Protein AF-A0AA39V114-F1 (afdb_monomer_lite)

Sequence (168 aa):
VEETHLLDEWGTSFRPAFKHIGTFLRGKLPSCASVFALSATLQPGASTASICLSLGFRDGSFHLIRRSNERPNIQFLMEPLEHGVSSDDFSQILRFICCGWKAIIHCPTIELIYRVYLYLWRMEPSGINHFRRVRMYRKSMKVSYDRSDTSIPPLNRFLPFIGMRGIA

InterPro domains:
  IPR027417 P-loop containing nucleoside triphosphate hydrolase [G3DSA:3.40.50.300] (1-64)

Radius of gyration: 22.25 Å; chains: 1; bounding box: 53×39×61 Å

Structure (mmCIF, N/CA/C/O backbone):
data_AF-A0AA39V114-F1
#
_entry.id   AF-A0AA39V114-F1
#
loop_
_atom_site.group_PDB
_atom_site.id
_atom_site.type_symbol
_atom_site.label_atom_id
_atom_site.label_alt_id
_atom_site.label_comp_id
_atom_site.label_asym_id
_atom_site.label_entity_id
_atom_site.label_seq_id
_atom_site.pdbx_PDB_ins_code
_atom_site.Cartn_x
_atom_site.Cartn_y
_atom_site.Cartn_z
_atom_site.occupancy
_atom_site.B_iso_or_equiv
_atom_site.auth_seq_id
_atom_site.auth_comp_id
_atom_site.auth_asym_id
_atom_site.auth_atom_id
_atom_site.pdbx_PDB_model_num
ATOM 1 N N . VAL A 1 1 ? -15.143 0.157 10.378 1.00 89.81 1 VAL A N 1
ATOM 2 C CA . VAL A 1 1 ? -14.344 1.368 10.097 1.00 89.81 1 VAL A CA 1
ATOM 3 C C . VAL A 1 1 ? -12.997 0.905 9.576 1.00 89.81 1 VAL A C 1
ATOM 5 O O . VAL A 1 1 ? -12.295 0.215 10.301 1.00 89.81 1 VAL A O 1
ATOM 8 N N . GLU A 1 2 ? -12.693 1.202 8.317 1.00 91.81 2 GLU A N 1
ATOM 9 C CA . GLU A 1 2 ? -11.400 0.910 7.678 1.00 91.81 2 GLU A CA 1
ATOM 10 C C . GLU A 1 2 ? -10.434 2.083 7.884 1.00 91.81 2 GLU A C 1
ATOM 12 O O . GLU A 1 2 ? -10.884 3.221 8.038 1.00 91.81 2 GLU A O 1
ATOM 17 N N . GLU A 1 3 ? -9.128 1.816 7.850 1.00 90.62 3 GLU A N 1
ATOM 18 C CA . GLU A 1 3 ? -8.058 2.817 8.012 1.00 90.62 3 GLU A CA 1
ATOM 19 C C . GLU A 1 3 ? -8.193 3.644 9.299 1.00 90.62 3 GLU A C 1
ATOM 21 O O . GLU A 1 3 ? -8.078 4.871 9.306 1.00 90.62 3 GLU A O 1
ATOM 26 N N . THR A 1 4 ? -8.477 2.974 10.417 1.00 90.69 4 THR A N 1
ATOM 27 C CA . THR A 1 4 ? -8.849 3.650 11.672 1.00 90.69 4 THR A CA 1
ATOM 28 C C . THR A 1 4 ? -7.752 4.516 12.273 1.00 90.69 4 THR A C 1
ATOM 30 O O . THR A 1 4 ? -8.078 5.436 13.018 1.00 90.69 4 THR A O 1
ATOM 33 N N . HIS A 1 5 ? -6.484 4.293 11.914 1.00 88.12 5 HIS A N 1
ATOM 34 C CA . HIS A 1 5 ? -5.365 5.154 12.320 1.00 88.12 5 HIS A CA 1
ATOM 35 C C . HIS A 1 5 ? -5.582 6.630 11.937 1.00 88.12 5 HIS A C 1
ATOM 37 O O . HIS A 1 5 ? -5.143 7.527 12.652 1.00 88.12 5 HIS A O 1
ATOM 43 N N . LEU A 1 6 ? -6.360 6.898 10.882 1.00 86.75 6 LEU A N 1
ATOM 44 C CA . LEU A 1 6 ? -6.700 8.257 10.452 1.00 86.75 6 LEU A CA 1
ATOM 45 C C . LEU A 1 6 ? -7.539 9.042 11.472 1.00 86.75 6 LEU A C 1
ATOM 47 O O . LEU A 1 6 ? -7.594 10.270 11.389 1.00 86.75 6 LEU A O 1
ATOM 51 N N . LEU A 1 7 ? -8.202 8.365 12.417 1.00 84.50 7 LEU A N 1
ATOM 52 C CA . LEU A 1 7 ? -8.957 9.018 13.493 1.00 84.50 7 LEU A CA 1
ATOM 53 C C . LEU A 1 7 ? -8.041 9.782 14.455 1.00 84.50 7 LEU A C 1
ATOM 55 O O . LEU A 1 7 ? -8.443 10.831 14.953 1.00 84.50 7 LEU A O 1
ATOM 59 N N . ASP A 1 8 ? -6.842 9.252 14.692 1.00 77.81 8 ASP A N 1
ATOM 60 C CA . ASP A 1 8 ? -5.861 9.782 15.640 1.00 77.81 8 ASP A CA 1
ATOM 61 C C . ASP A 1 8 ? -4.871 10.721 14.942 1.00 77.81 8 ASP A C 1
ATOM 63 O O . ASP A 1 8 ? -4.714 11.872 15.341 1.00 77.81 8 ASP A O 1
ATOM 67 N N . GLU A 1 9 ? -4.281 10.276 13.828 1.00 65.38 9 GLU A N 1
ATOM 68 C CA . GLU A 1 9 ? -3.244 11.047 13.139 1.00 65.38 9 GLU A CA 1
ATOM 69 C C . GLU A 1 9 ? -3.824 12.280 12.421 1.00 65.38 9 GLU A C 1
ATOM 71 O O . GLU A 1 9 ? -3.226 13.356 12.425 1.00 65.38 9 GLU A O 1
ATOM 76 N N . TRP A 1 10 ? -4.961 12.129 11.731 1.00 63.12 10 TRP A N 1
ATOM 77 C CA . TRP A 1 10 ? -5.371 13.043 10.647 1.00 63.12 10 TRP A CA 1
ATOM 78 C C . TRP A 1 10 ? -6.767 13.660 10.843 1.00 63.12 10 TRP A C 1
ATOM 80 O O . TRP A 1 10 ? -7.204 14.505 10.047 1.00 63.12 10 TRP A O 1
ATOM 90 N N . GLY A 1 11 ? -7.473 13.282 11.914 1.00 55.44 11 GLY A N 1
ATOM 91 C CA . GLY A 1 11 ? -8.806 13.789 12.244 1.00 55.44 11 GLY A CA 1
ATOM 92 C C . GLY A 1 11 ? -8.828 15.287 12.566 1.00 55.44 11 GLY A C 1
ATOM 93 O O . GLY A 1 11 ? -9.872 15.932 12.440 1.00 55.44 11 GLY A O 1
ATOM 94 N N . THR A 1 12 ? -7.695 15.877 12.956 1.00 54.50 12 THR A N 1
ATOM 95 C CA . THR A 1 12 ? -7.609 17.292 13.342 1.00 54.50 12 THR A CA 1
ATOM 96 C C . THR A 1 12 ? -7.553 18.262 12.165 1.00 54.50 12 THR A C 1
ATOM 98 O O . THR A 1 12 ? -8.194 19.307 12.271 1.00 54.50 12 THR A O 1
ATOM 101 N N . SER A 1 13 ? -6.896 17.916 11.052 1.00 60.50 13 SER A N 1
ATOM 102 C CA . SER A 1 13 ? -6.628 18.854 9.944 1.00 60.50 13 SER A CA 1
ATOM 103 C C . SER A 1 13 ? -6.940 18.334 8.533 1.00 60.50 13 SER A C 1
ATOM 105 O O . SER A 1 13 ? -7.259 19.138 7.662 1.00 60.50 13 SER A O 1
ATOM 107 N N . PHE A 1 14 ? -6.897 17.020 8.276 1.00 62.91 14 PHE A N 1
ATOM 108 C CA . PHE A 1 14 ? -6.969 16.485 6.906 1.00 62.91 14 PHE A CA 1
ATOM 109 C C . PHE A 1 14 ? -8.361 15.959 6.523 1.00 62.91 14 PHE A C 1
ATOM 111 O O . PHE A 1 14 ? -8.808 16.152 5.391 1.00 62.91 14 PHE A O 1
ATOM 118 N N . ARG A 1 15 ? -9.083 15.313 7.455 1.00 70.81 15 ARG A N 1
ATOM 119 C CA . ARG A 1 15 ? -10.482 14.878 7.245 1.00 70.81 15 ARG A CA 1
ATOM 120 C C . ARG A 1 15 ? -11.334 15.068 8.503 1.00 70.81 15 ARG A C 1
ATOM 122 O O . ARG A 1 15 ? -11.599 14.095 9.206 1.00 70.81 15 ARG A O 1
ATOM 129 N N . PRO A 1 16 ? -11.850 16.283 8.756 1.00 74.44 16 PRO A N 1
ATOM 130 C CA . PRO A 1 16 ? -12.663 16.575 9.940 1.00 74.44 16 PRO A CA 1
ATOM 131 C C . PRO A 1 16 ? -13.857 15.628 10.134 1.00 74.44 16 PRO A C 1
ATOM 133 O O . PRO A 1 16 ? -14.204 15.304 11.265 1.00 74.44 16 PRO A O 1
ATOM 136 N N . ALA A 1 17 ? -14.429 15.102 9.042 1.00 81.06 17 ALA A N 1
ATOM 137 C CA . ALA A 1 17 ? -15.523 14.130 9.080 1.00 81.06 17 ALA A CA 1
ATOM 138 C C . ALA A 1 17 ? -15.211 12.869 9.914 1.00 81.06 17 ALA A C 1
ATOM 140 O O . ALA A 1 17 ? -16.119 12.283 10.503 1.00 81.06 17 ALA A O 1
ATOM 141 N N . PHE A 1 18 ? -13.938 12.475 10.020 1.00 80.12 18 PHE A N 1
ATOM 142 C CA . PHE A 1 18 ? -13.520 11.314 10.809 1.00 80.12 18 PHE A CA 1
ATOM 143 C C . PHE A 1 18 ? -13.799 11.503 12.308 1.00 80.12 18 PHE A C 1
ATOM 145 O O . PHE A 1 18 ? -14.162 10.541 12.983 1.00 80.12 18 PHE A O 1
ATOM 152 N N . LYS A 1 19 ? -13.762 12.743 12.818 1.00 76.06 19 LYS A N 1
ATOM 153 C CA . LYS A 1 19 ? -14.100 13.055 14.220 1.00 76.06 19 LYS A CA 1
ATOM 154 C C . LYS A 1 19 ? -15.543 12.693 14.579 1.00 76.06 19 LYS A C 1
ATOM 156 O O . LYS A 1 19 ? -15.838 12.416 15.738 1.00 76.06 19 LYS A O 1
ATOM 161 N N . HIS A 1 20 ? -16.448 12.680 13.602 1.00 86.56 20 HIS A N 1
ATOM 162 C CA . HIS A 1 20 ? -17.862 12.388 13.840 1.00 86.56 20 HIS A CA 1
ATOM 163 C C . HIS A 1 20 ? -18.178 10.890 13.868 1.00 86.56 20 HIS A C 1
ATOM 165 O O . HIS A 1 20 ? -19.222 10.514 14.400 1.00 86.56 20 HIS A O 1
ATOM 171 N N . ILE A 1 21 ? -17.281 10.035 13.358 1.00 89.56 21 ILE A N 1
ATOM 172 C CA . ILE A 1 21 ? -17.482 8.578 13.316 1.00 89.56 21 ILE A CA 1
ATOM 173 C C . ILE A 1 21 ? -17.691 8.039 14.733 1.00 89.56 21 ILE A C 1
ATOM 175 O O . ILE A 1 21 ? -18.676 7.355 14.996 1.00 89.56 21 ILE A O 1
ATOM 179 N N . GLY A 1 22 ? -16.816 8.414 15.666 1.00 88.06 22 GLY A N 1
ATOM 180 C CA . GLY A 1 22 ? -16.908 7.998 17.062 1.00 88.06 22 GLY A CA 1
ATOM 181 C C . GLY A 1 22 ? -18.215 8.404 17.743 1.00 88.06 22 GLY A C 1
ATOM 182 O O . GLY A 1 22 ? -18.884 7.592 18.380 1.00 88.06 22 GLY A O 1
ATOM 183 N N . THR A 1 23 ? -18.620 9.663 17.564 1.00 87.94 23 THR A N 1
ATOM 184 C CA . THR A 1 23 ? -19.874 10.193 18.120 1.00 87.94 23 THR A CA 1
ATOM 185 C C . THR A 1 23 ? -21.098 9.491 17.539 1.00 87.94 23 THR A C 1
ATOM 187 O O . THR A 1 23 ? -22.014 9.152 18.287 1.00 87.94 23 THR A O 1
ATOM 190 N N . PHE A 1 24 ? -21.107 9.226 16.231 1.00 90.69 24 PHE A N 1
ATOM 191 C CA . PHE A 1 24 ? -22.180 8.472 15.586 1.00 90.69 24 PHE A CA 1
ATOM 192 C C . PHE A 1 24 ? -22.281 7.050 16.150 1.00 90.69 24 PHE A C 1
ATOM 194 O O . PHE A 1 24 ? -23.364 6.630 16.556 1.00 90.69 24 PHE A O 1
ATOM 201 N N . LEU A 1 25 ? -21.155 6.338 16.244 1.00 90.31 25 LEU A N 1
ATOM 202 C CA . LEU A 1 25 ? -21.132 4.960 16.739 1.00 90.31 25 LEU A CA 1
ATOM 203 C C . LEU A 1 25 ? -21.605 4.863 18.192 1.00 90.31 25 LEU A C 1
ATOM 205 O O . LEU A 1 25 ? -22.410 3.995 18.506 1.00 90.31 25 LEU A O 1
ATOM 209 N N . ARG A 1 26 ? -21.178 5.785 19.063 1.00 86.44 26 ARG A N 1
ATOM 210 C CA . ARG A 1 26 ? -21.582 5.777 20.479 1.00 86.44 26 ARG A CA 1
ATOM 211 C C . ARG A 1 26 ? -23.019 6.241 20.725 1.00 86.44 26 ARG A C 1
ATOM 213 O O . ARG A 1 26 ? -23.598 5.858 21.734 1.00 86.44 26 ARG A O 1
ATOM 220 N N . GLY A 1 27 ? -23.561 7.114 19.873 1.00 87.69 27 GLY A N 1
ATOM 221 C CA . GLY A 1 27 ? -24.831 7.800 20.144 1.00 87.69 27 GLY A CA 1
ATOM 222 C C . GLY A 1 27 ? -26.018 7.362 19.287 1.00 87.69 27 GLY A C 1
ATOM 223 O O . GLY A 1 27 ? -27.156 7.665 19.642 1.00 87.69 27 GLY A O 1
ATOM 224 N N . LYS A 1 28 ? -25.779 6.718 18.140 1.00 88.75 28 LYS A N 1
ATOM 225 C CA . LYS A 1 28 ? -26.828 6.408 17.151 1.00 88.75 28 LYS A CA 1
ATOM 226 C C . LYS A 1 28 ? -26.868 4.947 16.724 1.00 88.75 28 LYS A C 1
ATOM 228 O O . LYS A 1 28 ? -27.871 4.536 16.147 1.00 88.75 28 LYS A O 1
ATOM 233 N N . LEU A 1 29 ? -25.813 4.173 16.975 1.00 90.88 29 LEU A N 1
ATOM 234 C CA . LEU A 1 29 ? -25.783 2.775 16.574 1.00 90.88 29 LEU A CA 1
ATOM 235 C C . LEU A 1 29 ? -26.564 1.905 17.582 1.00 90.88 29 LEU A C 1
ATOM 237 O O . LEU A 1 29 ? -26.351 2.051 18.786 1.00 90.88 29 LEU A O 1
ATOM 241 N N . PRO A 1 30 ? -27.457 1.005 17.126 1.00 90.12 30 PRO A N 1
ATOM 242 C CA . PRO A 1 30 ? -28.139 0.061 18.007 1.00 90.12 30 PRO A CA 1
ATOM 243 C C . PRO A 1 30 ? -27.158 -0.826 18.780 1.00 90.12 30 PRO A C 1
ATOM 245 O O . PRO A 1 30 ? -26.131 -1.237 18.242 1.00 90.12 30 PRO A O 1
ATOM 248 N N . SER A 1 31 ? -27.515 -1.200 20.010 1.00 85.19 31 SER A N 1
ATOM 249 C CA . SER A 1 31 ? -26.681 -2.054 20.872 1.00 85.19 31 SER A CA 1
ATOM 250 C C . SER A 1 31 ? -26.454 -3.468 20.324 1.00 85.19 31 SER A C 1
ATOM 252 O O . SER A 1 31 ? -25.510 -4.134 20.732 1.00 85.19 31 SER A O 1
ATOM 254 N N . CYS A 1 32 ? -27.292 -3.928 19.393 1.00 89.56 32 CYS A N 1
ATOM 255 C CA . CYS A 1 32 ? -27.139 -5.222 18.729 1.00 89.56 32 CYS A CA 1
ATOM 256 C C . CYS A 1 32 ? -26.114 -5.218 17.581 1.00 89.56 32 CYS A C 1
ATOM 258 O O . CYS A 1 32 ? -25.784 -6.283 17.063 1.00 89.56 32 CYS A O 1
ATOM 260 N N . ALA A 1 33 ? -25.616 -4.052 17.158 1.00 91.38 33 ALA A N 1
ATOM 261 C CA . ALA A 1 33 ? -24.679 -3.954 16.046 1.00 91.38 33 ALA A CA 1
ATOM 262 C C . ALA A 1 33 ? -23.226 -4.121 16.518 1.00 91.38 33 ALA A C 1
ATOM 264 O O . ALA A 1 33 ? -22.744 -3.385 17.378 1.00 91.38 33 ALA A O 1
ATOM 265 N N . SER A 1 34 ? -22.492 -5.050 15.904 1.00 91.94 34 SER A N 1
ATOM 266 C CA . SER A 1 34 ? -21.051 -5.195 16.128 1.00 91.94 34 SER A CA 1
ATOM 267 C C . SER A 1 34 ? -20.256 -4.196 15.290 1.00 91.94 34 SER A C 1
ATOM 269 O O . SER A 1 34 ? -20.508 -4.016 14.097 1.00 91.94 34 SER A O 1
ATOM 271 N N . VAL A 1 35 ? -19.250 -3.571 15.901 1.00 93.25 35 VAL A N 1
ATOM 272 C CA . VAL A 1 35 ? -18.369 -2.605 15.235 1.00 93.25 35 VAL A CA 1
ATOM 273 C C . VAL A 1 35 ? -16.975 -3.198 15.095 1.00 93.25 35 VAL A C 1
ATOM 275 O O . VAL A 1 35 ? -16.346 -3.569 16.080 1.00 93.25 35 VAL A O 1
ATOM 278 N N . PHE A 1 36 ? -16.466 -3.217 13.865 1.00 95.44 36 PHE A N 1
ATOM 279 C CA . PHE A 1 36 ? -15.096 -3.620 13.560 1.00 95.44 36 PHE A CA 1
ATOM 280 C C . PHE A 1 36 ? -14.262 -2.399 13.180 1.00 95.44 36 PHE A C 1
ATOM 282 O O . PHE A 1 36 ? -14.716 -1.544 12.412 1.00 95.44 36 PHE A O 1
ATOM 289 N N . ALA A 1 37 ? -13.040 -2.323 13.697 1.00 94.50 37 ALA A N 1
ATOM 290 C CA . ALA A 1 37 ? -12.063 -1.289 13.383 1.00 94.50 37 ALA A CA 1
ATOM 291 C C . ALA A 1 37 ? -10.806 -1.946 12.809 1.00 94.50 37 ALA A C 1
ATOM 293 O O . ALA A 1 37 ? -10.200 -2.788 13.467 1.00 94.50 37 ALA A O 1
ATOM 294 N N . LEU A 1 38 ? -10.437 -1.574 11.586 1.00 95.69 38 LEU A N 1
ATOM 295 C CA . LEU A 1 38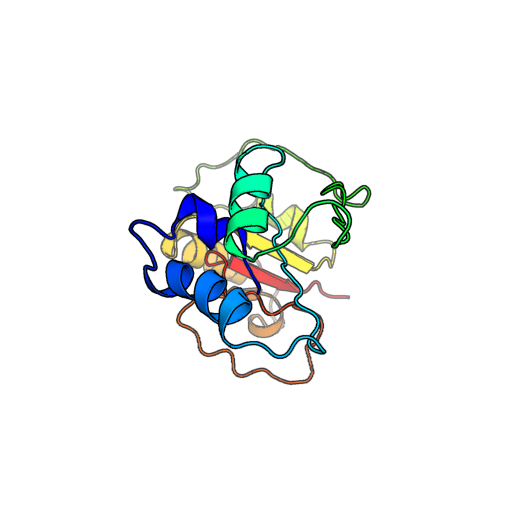 ? -9.367 -2.206 10.823 1.00 95.69 38 LEU A CA 1
ATOM 296 C C . LEU A 1 38 ? -8.306 -1.165 10.455 1.00 95.69 38 LEU A C 1
ATOM 298 O O . LEU A 1 38 ? -8.627 -0.049 10.044 1.00 95.69 38 LEU A O 1
ATOM 302 N N . SER A 1 39 ? -7.035 -1.523 10.638 1.00 94.06 39 SER A N 1
ATOM 303 C CA . SER A 1 39 ? -5.888 -0.695 10.263 1.00 94.06 39 SER A CA 1
ATOM 304 C C . SER A 1 39 ? -4.641 -1.555 10.082 1.00 94.06 39 SER A C 1
ATOM 306 O O . SER A 1 39 ? -4.382 -2.446 10.891 1.00 94.06 39 SER A O 1
ATOM 308 N N . ALA A 1 40 ? -3.854 -1.257 9.047 1.00 94.19 40 ALA A N 1
ATOM 309 C CA . ALA A 1 40 ? -2.563 -1.901 8.804 1.00 94.19 40 ALA A CA 1
ATOM 310 C C . ALA A 1 40 ? -1.400 -1.224 9.558 1.00 94.19 40 ALA A C 1
ATOM 312 O O . ALA A 1 40 ? -0.402 -1.871 9.863 1.00 94.19 40 ALA A O 1
ATOM 313 N N . THR A 1 41 ? -1.521 0.070 9.860 1.00 90.81 41 THR A N 1
ATOM 314 C CA . THR A 1 41 ? -0.411 0.933 10.313 1.00 90.81 41 THR A CA 1
ATOM 315 C C . THR A 1 41 ? -0.582 1.465 11.733 1.00 90.81 41 THR A C 1
ATOM 317 O O . THR A 1 41 ? 0.228 2.260 12.196 1.00 90.81 41 THR A O 1
ATOM 320 N N . LEU A 1 42 ? -1.617 1.028 12.456 1.00 91.62 42 LEU A N 1
ATOM 321 C CA . LEU A 1 42 ? -1.886 1.533 13.799 1.00 91.62 42 LEU A CA 1
ATOM 322 C C . LEU A 1 42 ? -0.770 1.148 14.782 1.00 91.62 42 LEU A C 1
ATOM 324 O O . LEU A 1 42 ? -0.550 -0.040 15.048 1.00 91.62 42 LEU A O 1
ATOM 328 N N . GLN A 1 43 ? -0.134 2.151 15.384 1.00 91.00 43 GLN A N 1
ATOM 329 C CA . GLN A 1 43 ? 0.881 1.962 16.415 1.00 91.00 43 GLN A CA 1
ATOM 330 C C . GLN A 1 43 ? 0.268 1.480 17.746 1.00 91.00 43 GLN A C 1
ATOM 332 O O . GLN A 1 43 ? -0.836 1.900 18.117 1.00 91.00 43 GLN A O 1
ATOM 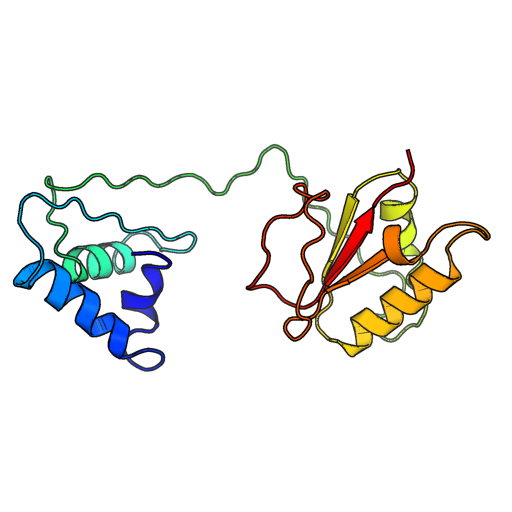337 N N . PRO A 1 44 ? 0.954 0.587 18.487 1.00 92.12 44 PRO A N 1
AT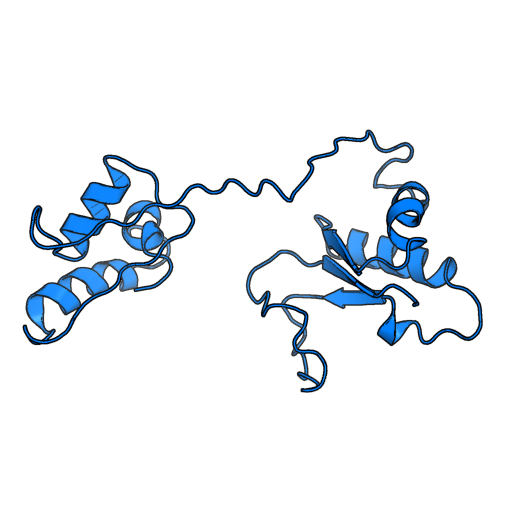OM 338 C CA . PRO A 1 44 ? 0.549 0.214 19.841 1.00 92.12 44 PRO A CA 1
ATOM 339 C C . PRO A 1 44 ? 0.685 1.396 2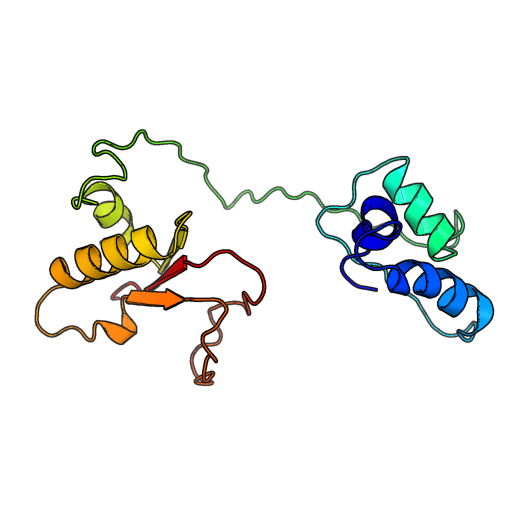0.819 1.00 92.12 44 PRO A C 1
ATOM 341 O O . PRO A 1 44 ? 1.351 2.388 20.534 1.00 92.12 44 PRO A O 1
ATOM 344 N N . GLY A 1 45 ? 0.061 1.285 21.994 1.00 92.00 45 GLY A N 1
ATOM 345 C CA . GLY A 1 45 ? 0.129 2.314 23.036 1.00 92.00 45 GLY A CA 1
ATOM 346 C C . GLY A 1 45 ? -0.889 3.438 22.831 1.00 92.00 45 GLY A C 1
ATOM 347 O O . GLY A 1 45 ? -2.061 3.169 22.558 1.00 92.00 45 GLY A O 1
ATOM 348 N N . ALA A 1 46 ? -0.445 4.690 22.980 1.00 91.75 46 ALA A N 1
ATOM 349 C CA . ALA A 1 46 ? -1.315 5.869 23.037 1.00 91.75 46 ALA A CA 1
ATOM 350 C C . ALA A 1 46 ? -2.237 6.012 21.814 1.00 91.75 46 ALA A C 1
ATOM 352 O O . ALA A 1 46 ? -3.424 6.279 21.982 1.00 91.75 46 ALA A O 1
ATOM 353 N N . SER A 1 47 ? -1.727 5.750 20.606 1.00 90.50 47 SER A N 1
ATOM 354 C CA . SER A 1 47 ? -2.528 5.852 19.379 1.00 90.50 47 SER A CA 1
ATOM 355 C C . SER A 1 47 ? -3.667 4.827 19.342 1.00 90.50 47 SER A C 1
ATOM 357 O O . SER A 1 47 ? -4.823 5.158 19.074 1.00 90.50 47 SER A O 1
ATOM 359 N N . THR A 1 48 ? -3.382 3.574 19.719 1.00 93.44 48 THR A N 1
ATOM 360 C CA . THR A 1 48 ? -4.427 2.545 19.843 1.00 93.44 48 THR A CA 1
ATOM 361 C C . THR A 1 48 ? -5.455 2.931 20.914 1.00 93.44 48 THR A C 1
ATOM 363 O O . THR A 1 48 ? -6.654 2.823 20.662 1.00 93.44 48 THR A O 1
ATOM 366 N N . ALA A 1 49 ? -5.012 3.422 22.076 1.00 92.56 49 ALA A N 1
ATOM 367 C CA . ALA A 1 49 ? -5.908 3.840 23.157 1.00 92.56 49 ALA A CA 1
ATOM 368 C C . ALA A 1 49 ? -6.825 5.007 22.739 1.00 92.56 49 ALA A C 1
ATOM 370 O O . ALA A 1 49 ? -8.030 4.962 22.990 1.00 92.56 49 ALA A O 1
ATOM 371 N N . SER A 1 50 ? -6.274 6.004 22.040 1.00 90.88 50 SER A N 1
ATOM 372 C CA . SER A 1 50 ? -7.006 7.149 21.480 1.00 90.88 50 SER A CA 1
ATOM 373 C C . SER A 1 50 ? -8.131 6.698 20.543 1.00 90.88 50 SER A C 1
ATOM 375 O O . SER A 1 50 ? -9.283 7.118 20.685 1.00 90.88 50 SER A O 1
ATOM 377 N N . ILE A 1 51 ? -7.842 5.758 19.638 1.00 91.69 51 ILE A N 1
ATOM 378 C CA . ILE A 1 51 ? -8.841 5.210 18.711 1.00 91.69 51 ILE A CA 1
ATOM 379 C C . ILE A 1 51 ? -9.902 4.398 19.445 1.00 91.69 51 ILE A C 1
ATOM 381 O O . ILE A 1 51 ? -11.087 4.565 19.156 1.00 91.69 51 ILE A O 1
ATOM 385 N N . CYS A 1 52 ? -9.509 3.540 20.390 1.00 93.12 52 CYS A N 1
ATOM 386 C CA . CYS A 1 52 ? -10.460 2.763 21.184 1.00 93.12 52 CYS A CA 1
ATOM 387 C C . CYS A 1 52 ? -11.428 3.688 21.929 1.00 93.12 52 CYS A C 1
ATOM 389 O O . CYS A 1 52 ? -12.645 3.532 21.804 1.00 93.12 52 CYS A O 1
ATOM 391 N N . LEU A 1 53 ? -10.908 4.722 22.594 1.00 90.62 53 LEU A N 1
ATOM 392 C CA . LEU A 1 53 ? -11.718 5.746 23.252 1.00 90.62 53 LEU A CA 1
ATOM 393 C C . LEU A 1 53 ? -12.647 6.457 22.256 1.00 90.62 53 LEU A C 1
ATOM 395 O O . LEU A 1 53 ? -13.855 6.586 22.492 1.00 90.62 53 LEU A O 1
ATOM 399 N N . SER A 1 54 ? -12.100 6.875 21.112 1.00 89.56 54 SER A N 1
ATOM 400 C CA . SER A 1 54 ? -12.835 7.575 20.058 1.00 89.56 54 SER A CA 1
ATOM 401 C C . SER A 1 54 ? -13.965 6.728 19.472 1.00 89.56 54 SER A C 1
ATOM 403 O O . SER A 1 54 ? -15.042 7.260 19.218 1.00 89.56 54 SER A O 1
ATOM 405 N N . LEU A 1 55 ? -13.790 5.416 19.330 1.00 91.75 55 LEU A N 1
ATOM 406 C CA . LEU A 1 55 ? -14.820 4.504 18.820 1.00 91.75 55 LEU A CA 1
ATOM 407 C C . LEU A 1 55 ? -15.753 3.959 19.911 1.00 91.75 55 LEU A C 1
ATOM 409 O O . LEU A 1 55 ? -16.787 3.379 19.591 1.00 91.75 55 LEU A O 1
ATOM 413 N N . GLY A 1 56 ? -15.431 4.185 21.187 1.00 91.31 56 GLY A N 1
ATOM 414 C CA . GLY A 1 56 ? -16.206 3.682 22.321 1.00 91.31 56 GLY A CA 1
ATOM 415 C C . GLY A 1 56 ? -15.897 2.232 22.699 1.00 91.31 56 GLY A C 1
ATOM 416 O O . GLY A 1 56 ? -16.700 1.610 23.391 1.00 91.31 56 GLY A O 1
ATOM 417 N N . PHE A 1 57 ? -14.751 1.698 22.278 1.00 92.94 57 PHE A N 1
ATOM 418 C CA . PHE A 1 57 ? -14.264 0.399 22.729 1.00 92.94 57 PHE A CA 1
ATOM 419 C C . PHE A 1 57 ? -13.731 0.521 24.154 1.00 92.94 57 PHE A C 1
ATOM 421 O O . PHE A 1 57 ? -12.737 1.203 24.398 1.00 92.94 57 PHE A O 1
ATOM 428 N N . ARG A 1 58 ? -14.425 -0.114 25.099 1.00 89.31 58 ARG A N 1
ATOM 429 C CA . ARG A 1 58 ? -14.056 -0.121 26.520 1.00 89.31 58 ARG A CA 1
ATOM 430 C C . ARG A 1 58 ? -13.274 -1.382 26.843 1.00 89.31 58 ARG A C 1
ATOM 432 O O . ARG A 1 58 ? -13.626 -2.450 26.344 1.00 89.31 58 ARG A O 1
ATOM 439 N N . ASP A 1 59 ? -12.276 -1.291 27.707 1.00 87.62 59 ASP A N 1
ATOM 440 C CA . ASP A 1 59 ? -11.496 -2.460 28.118 1.00 87.62 59 ASP A CA 1
ATOM 441 C C . ASP A 1 59 ? -12.396 -3.605 28.610 1.00 87.62 59 ASP A C 1
ATOM 443 O O . ASP A 1 59 ? -13.400 -3.390 29.289 1.00 87.62 59 ASP A O 1
ATOM 447 N N . GLY A 1 60 ? -12.080 -4.829 28.181 1.00 88.19 60 GLY A N 1
ATOM 448 C CA . GLY A 1 60 ? -12.879 -6.029 28.457 1.00 88.19 60 GLY A CA 1
ATOM 449 C C . GLY A 1 60 ? -14.134 -6.207 27.589 1.00 88.19 60 GLY A C 1
ATOM 450 O O . GLY A 1 60 ? -14.737 -7.274 27.630 1.00 88.19 60 GLY A O 1
ATOM 451 N N . SER A 1 61 ? -14.515 -5.215 26.775 1.00 88.50 61 SER A N 1
ATOM 452 C CA . SER A 1 61 ? -15.702 -5.282 25.896 1.00 88.50 61 SER A CA 1
ATOM 453 C C . SER A 1 61 ? -15.383 -5.438 24.405 1.00 88.50 61 SER A C 1
ATOM 455 O O . SER A 1 61 ? -16.290 -5.453 23.575 1.00 88.50 61 SER A O 1
ATOM 457 N N . PHE A 1 62 ? -14.101 -5.550 24.048 1.00 93.94 62 PHE A N 1
ATOM 458 C CA . PHE A 1 62 ? -13.662 -5.754 22.669 1.00 93.94 62 PHE A CA 1
ATOM 459 C C . PHE A 1 62 ? -12.474 -6.710 22.590 1.00 93.94 62 PHE A C 1
ATOM 461 O O . PHE A 1 62 ? -11.720 -6.891 23.547 1.00 93.94 62 PHE A O 1
ATOM 468 N N . HIS A 1 63 ? -12.285 -7.286 21.406 1.00 94.94 63 HIS A N 1
ATOM 469 C CA . HIS A 1 63 ? -11.113 -8.086 21.081 1.00 94.94 63 HIS A CA 1
ATOM 470 C C . HIS A 1 63 ? -10.143 -7.263 20.238 1.00 94.94 63 HIS A C 1
ATOM 472 O O . HIS A 1 63 ? -10.497 -6.781 19.161 1.00 94.94 63 HIS A O 1
ATOM 478 N N . LEU A 1 64 ? -8.901 -7.135 20.708 1.00 94.50 64 LEU A N 1
ATOM 479 C CA . LEU A 1 64 ? -7.811 -6.561 19.927 1.00 94.50 64 LEU A CA 1
ATOM 480 C C . LEU A 1 64 ? -7.008 -7.680 19.266 1.00 94.50 64 LEU A C 1
ATOM 482 O O . LEU A 1 64 ? -6.257 -8.391 19.929 1.00 94.50 64 LEU A O 1
ATOM 486 N N . ILE A 1 65 ? -7.131 -7.806 17.947 1.00 95.25 65 ILE A N 1
ATOM 487 C CA . ILE A 1 65 ? -6.322 -8.739 17.160 1.00 95.25 65 ILE A CA 1
ATOM 488 C C . ILE A 1 65 ? -5.209 -7.945 16.482 1.00 95.25 65 ILE A C 1
ATOM 490 O O . ILE A 1 65 ? -5.468 -7.138 15.591 1.00 95.25 65 ILE A O 1
ATOM 494 N N . ARG A 1 66 ? -3.958 -8.189 16.880 1.00 94.19 66 ARG A N 1
ATOM 495 C CA . ARG A 1 66 ? -2.771 -7.626 16.225 1.00 94.19 66 ARG A CA 1
ATOM 496 C C . ARG A 1 66 ? -1.906 -8.758 15.686 1.00 94.19 66 ARG A C 1
ATOM 498 O O . ARG A 1 66 ? -1.557 -9.684 16.411 1.00 94.19 66 ARG A O 1
ATOM 505 N N . ARG A 1 67 ? -1.604 -8.701 14.390 1.00 94.00 67 ARG A N 1
ATOM 506 C CA . ARG A 1 67 ? -0.791 -9.698 13.681 1.00 94.00 67 ARG A CA 1
ATOM 507 C C . ARG A 1 67 ? 0.589 -9.120 13.382 1.00 94.00 67 ARG A C 1
ATOM 509 O O . ARG A 1 67 ? 0.732 -7.909 13.251 1.00 94.00 67 ARG A O 1
ATOM 516 N N . SER A 1 68 ? 1.584 -9.997 13.272 1.00 91.88 68 SER A N 1
ATOM 517 C CA . SER A 1 68 ? 2.902 -9.625 12.756 1.00 91.88 68 SER A CA 1
ATOM 518 C C . SER A 1 68 ? 2.799 -9.224 11.280 1.00 91.88 68 SER A C 1
ATOM 520 O O . SER A 1 68 ? 2.016 -9.814 10.531 1.00 91.88 68 SER A O 1
ATOM 522 N N . ASN A 1 69 ? 3.611 -8.247 10.870 1.00 91.88 69 ASN A N 1
ATOM 523 C CA . ASN A 1 69 ? 3.814 -7.888 9.463 1.00 91.88 69 ASN A CA 1
ATOM 524 C C . ASN A 1 69 ? 4.849 -8.790 8.772 1.00 91.88 69 ASN A C 1
ATOM 526 O O . ASN A 1 69 ? 5.128 -8.602 7.589 1.00 91.88 69 ASN A O 1
ATOM 530 N N . GLU A 1 70 ? 5.422 -9.750 9.497 1.00 93.00 70 GLU A N 1
ATOM 531 C CA . GLU A 1 70 ? 6.405 -10.683 8.967 1.00 93.00 70 GLU A CA 1
ATOM 532 C C . GLU A 1 70 ? 5.836 -11.500 7.805 1.00 93.00 70 GLU A C 1
ATOM 534 O O . GLU A 1 70 ? 4.715 -12.019 7.838 1.00 93.00 70 GLU A O 1
ATOM 539 N N . ARG A 1 71 ? 6.646 -11.608 6.755 1.00 95.38 71 ARG A N 1
ATOM 540 C CA . ARG A 1 71 ? 6.361 -12.393 5.562 1.00 95.38 71 ARG A CA 1
ATOM 541 C C . ARG A 1 71 ? 7.561 -13.305 5.320 1.00 95.38 71 ARG A C 1
ATOM 543 O O . ARG A 1 71 ? 8.469 -12.901 4.602 1.00 95.38 71 ARG A O 1
ATOM 550 N N . PRO A 1 72 ? 7.588 -14.515 5.910 1.00 94.31 72 PRO A N 1
ATOM 551 C CA . PRO A 1 72 ? 8.749 -15.408 5.812 1.00 94.31 72 PRO A CA 1
ATOM 552 C C . PRO A 1 72 ? 9.017 -15.875 4.373 1.00 94.31 72 PRO A C 1
ATOM 554 O O . PRO A 1 72 ? 10.099 -16.344 4.050 1.00 94.31 72 PRO A O 1
ATOM 557 N N . ASN A 1 73 ? 8.030 -15.722 3.491 1.00 95.19 73 ASN A N 1
ATOM 558 C CA . ASN A 1 73 ? 8.121 -15.999 2.064 1.00 95.19 73 ASN A CA 1
ATOM 559 C C . ASN A 1 73 ? 8.611 -14.797 1.225 1.00 95.19 73 ASN A C 1
ATOM 561 O O . ASN A 1 73 ? 8.506 -14.848 0.000 1.00 95.19 73 ASN A O 1
ATOM 565 N N . ILE A 1 74 ? 9.070 -13.706 1.850 1.00 93.12 74 ILE A N 1
ATOM 566 C CA . ILE A 1 74 ? 9.619 -12.524 1.173 1.00 93.12 74 ILE A CA 1
ATOM 567 C C . ILE A 1 74 ? 11.090 -12.370 1.549 1.00 93.12 74 ILE A C 1
ATOM 569 O O . ILE A 1 74 ? 11.440 -12.293 2.724 1.00 93.12 74 ILE A O 1
ATOM 573 N N . GLN A 1 75 ? 11.939 -12.266 0.530 1.00 92.81 75 GLN A N 1
ATOM 574 C CA . GLN A 1 75 ? 13.352 -11.953 0.679 1.00 92.81 75 GLN A CA 1
ATOM 575 C C . GLN A 1 75 ? 13.597 -10.486 0.320 1.00 92.81 75 GLN A C 1
ATOM 577 O O . GLN A 1 75 ? 13.112 -10.001 -0.702 1.00 92.81 75 GLN A O 1
ATOM 582 N N . PHE A 1 76 ? 14.373 -9.790 1.150 1.00 92.44 76 PHE A N 1
ATOM 583 C CA . PHE A 1 76 ? 14.827 -8.430 0.873 1.00 92.44 76 PHE A CA 1
ATOM 584 C C . PHE A 1 76 ? 16.245 -8.475 0.315 1.00 92.44 76 PHE A C 1
ATOM 586 O O . PHE A 1 76 ? 17.144 -9.035 0.939 1.00 92.44 76 PHE A O 1
ATOM 593 N N . LEU A 1 77 ? 16.431 -7.878 -0.859 1.00 91.12 77 LEU A N 1
ATOM 594 C CA . LEU A 1 77 ? 17.720 -7.731 -1.521 1.00 91.12 77 LEU A CA 1
ATOM 595 C C . LEU A 1 77 ? 17.980 -6.241 -1.740 1.00 91.12 77 LEU A C 1
ATOM 597 O O . LEU A 1 77 ? 17.085 -5.515 -2.172 1.00 91.12 77 LEU A O 1
ATOM 601 N N . MET A 1 78 ? 19.193 -5.791 -1.425 1.00 92.12 78 MET A N 1
ATOM 602 C CA . MET A 1 78 ? 19.639 -4.422 -1.669 1.00 92.12 78 MET A CA 1
ATOM 603 C C . MET A 1 78 ? 20.856 -4.475 -2.585 1.00 92.12 78 MET A C 1
ATOM 605 O O . MET A 1 78 ? 21.916 -4.944 -2.181 1.00 92.12 78 MET A O 1
ATOM 609 N N . GLU A 1 79 ? 20.685 -4.004 -3.816 1.00 89.44 79 GLU A N 1
ATOM 610 C CA . GLU A 1 79 ? 21.740 -3.957 -4.826 1.00 89.44 79 GLU A CA 1
ATOM 611 C C . GLU A 1 79 ? 21.969 -2.495 -5.241 1.00 89.44 79 GLU A C 1
ATOM 613 O O . GLU A 1 79 ? 20.993 -1.779 -5.497 1.00 89.44 79 GLU A O 1
ATOM 618 N N . PRO A 1 80 ? 23.224 -2.012 -5.291 1.00 90.56 80 PRO A N 1
ATOM 619 C CA . PRO A 1 80 ? 23.512 -0.698 -5.844 1.00 90.56 80 PRO A CA 1
ATOM 620 C C . PRO A 1 80 ? 23.213 -0.683 -7.347 1.00 90.56 80 PRO A C 1
ATOM 622 O O . PRO A 1 80 ? 23.442 -1.662 -8.062 1.00 90.56 80 PRO A O 1
ATOM 625 N N . LEU A 1 81 ? 22.716 0.454 -7.833 1.00 88.12 81 LEU A N 1
ATOM 626 C CA . LEU A 1 81 ? 22.502 0.635 -9.262 1.00 88.12 81 LEU A CA 1
ATOM 627 C C . LEU A 1 81 ? 23.852 0.794 -9.973 1.00 88.12 81 LEU A C 1
ATOM 629 O O . LEU A 1 81 ? 24.653 1.647 -9.599 1.00 88.12 81 LEU A O 1
ATOM 633 N N . GLU A 1 82 ? 24.083 -0.008 -11.009 1.00 88.56 82 GLU A N 1
ATOM 634 C CA . GLU A 1 82 ? 25.260 0.081 -11.886 1.00 88.56 82 GLU A CA 1
ATOM 635 C C . GLU A 1 82 ? 25.193 1.332 -12.773 1.00 88.56 82 GLU A C 1
ATOM 637 O O . GLU A 1 82 ? 26.215 1.938 -13.086 1.00 88.56 82 GLU A O 1
ATOM 642 N N . HIS A 1 83 ? 23.977 1.755 -13.128 1.00 87.56 83 HIS A N 1
ATOM 643 C CA . HIS A 1 83 ? 23.714 2.952 -13.915 1.00 87.56 83 HIS A CA 1
ATOM 644 C C . HIS A 1 83 ? 22.820 3.912 -13.130 1.00 87.56 83 HIS A C 1
ATOM 646 O O . HIS A 1 83 ? 21.873 3.506 -12.456 1.00 87.56 83 HIS A O 1
ATOM 652 N N . GLY A 1 84 ? 23.106 5.212 -13.222 1.00 84.62 84 GLY A N 1
ATOM 653 C CA . GLY A 1 84 ? 22.281 6.230 -12.575 1.00 84.62 84 GLY A CA 1
ATOM 654 C C . GLY A 1 84 ? 20.846 6.219 -13.105 1.00 84.62 84 GLY A C 1
ATOM 655 O O . GLY A 1 84 ? 20.599 5.902 -14.261 1.00 84.62 84 GLY A O 1
ATOM 656 N N . VAL A 1 85 ? 19.888 6.650 -12.284 1.00 84.75 85 VAL A N 1
ATOM 657 C CA . VAL A 1 85 ? 18.463 6.731 -12.667 1.00 84.75 85 VAL A CA 1
ATOM 658 C C . VAL A 1 85 ? 18.218 7.725 -13.819 1.00 84.75 85 VAL A C 1
ATOM 660 O O . VAL A 1 85 ? 17.208 7.656 -14.519 1.00 84.75 85 VAL A O 1
ATOM 663 N N . SER A 1 86 ? 19.148 8.656 -14.045 1.00 85.88 86 SER A N 1
ATOM 664 C CA . SER A 1 86 ? 19.167 9.553 -15.204 1.00 85.88 86 SER A CA 1
ATOM 665 C C . SER A 1 86 ? 19.639 8.878 -16.497 1.00 85.88 86 SER A C 1
ATOM 667 O O . SER A 1 86 ? 19.441 9.458 -17.558 1.00 85.88 86 SER A O 1
ATOM 669 N N . SER A 1 87 ? 20.191 7.664 -16.450 1.00 87.12 87 SER A N 1
ATOM 670 C CA . SER A 1 87 ? 20.550 6.860 -17.627 1.00 87.12 87 SER A CA 1
ATOM 671 C C . SER A 1 87 ? 19.318 6.258 -18.302 1.00 87.12 87 SER A C 1
ATOM 673 O O . SER A 1 87 ? 18.327 5.970 -17.635 1.00 87.12 87 SER A O 1
ATOM 675 N N . ASP A 1 88 ? 19.389 6.046 -19.617 1.00 87.00 88 ASP A N 1
ATOM 676 C CA . ASP A 1 88 ? 18.387 5.291 -20.383 1.00 87.00 88 ASP A CA 1
ATOM 677 C C . ASP A 1 88 ? 18.695 3.782 -20.451 1.00 87.00 88 ASP A C 1
ATOM 679 O O . ASP A 1 88 ? 17.994 3.052 -21.151 1.00 87.00 88 ASP A O 1
ATOM 683 N N . ASP A 1 89 ? 19.724 3.306 -19.737 1.00 90.12 89 ASP A N 1
ATOM 684 C CA . ASP A 1 89 ? 20.000 1.877 -19.562 1.00 90.12 89 ASP A CA 1
ATOM 685 C C . ASP A 1 89 ? 19.504 1.361 -18.205 1.00 90.12 89 ASP A C 1
ATOM 687 O O . ASP A 1 89 ? 19.928 1.827 -17.146 1.00 90.12 89 ASP A O 1
ATOM 691 N N . PHE A 1 90 ? 18.633 0.351 -18.258 1.00 91.38 90 PHE A N 1
ATOM 692 C CA . PHE A 1 90 ? 18.061 -0.336 -17.099 1.00 91.38 90 PHE A CA 1
ATOM 693 C C . PHE A 1 90 ? 18.332 -1.849 -17.140 1.00 91.38 90 PHE A C 1
ATOM 695 O O . PHE A 1 90 ? 17.503 -2.660 -16.713 1.00 91.38 90 PHE A O 1
ATOM 702 N N . SER A 1 91 ? 19.499 -2.238 -17.658 1.00 89.88 91 SER A N 1
ATOM 703 C CA . SER A 1 91 ? 19.926 -3.630 -17.869 1.00 89.88 91 SER A CA 1
ATOM 704 C C . SER A 1 91 ? 19.831 -4.504 -16.620 1.00 89.88 91 SER A C 1
ATOM 706 O O . SER A 1 91 ? 19.406 -5.659 -16.703 1.00 89.88 91 SER A O 1
ATOM 708 N N . GLN A 1 92 ? 20.106 -3.945 -15.439 1.00 87.94 92 GLN A N 1
ATOM 709 C CA . GLN A 1 92 ? 19.971 -4.661 -14.168 1.00 87.94 92 GLN A CA 1
ATOM 710 C C . GLN A 1 92 ? 18.547 -5.165 -13.903 1.00 87.94 92 GLN A C 1
ATOM 712 O O . GLN A 1 92 ? 18.397 -6.197 -13.259 1.00 87.94 92 GLN A O 1
ATOM 717 N N . ILE A 1 93 ? 17.505 -4.504 -14.418 1.00 87.12 93 ILE A N 1
ATOM 718 C CA . ILE A 1 93 ? 16.113 -4.930 -14.211 1.00 87.12 93 ILE A CA 1
ATOM 719 C C . ILE A 1 93 ? 15.792 -6.188 -15.036 1.00 87.12 93 ILE A C 1
ATOM 721 O O . ILE A 1 93 ? 14.979 -7.015 -14.616 1.00 87.12 93 ILE A O 1
ATOM 725 N N . LEU A 1 94 ? 16.457 -6.383 -16.181 1.00 85.81 94 LEU A N 1
ATOM 726 C CA . LEU A 1 94 ? 16.177 -7.495 -17.097 1.00 85.81 94 LEU A CA 1
ATOM 727 C C . LEU A 1 94 ? 16.369 -8.864 -16.433 1.00 85.81 94 LEU A C 1
ATOM 729 O O . LEU A 1 94 ? 15.594 -9.783 -16.704 1.00 85.81 94 LEU A O 1
ATOM 733 N N . ARG A 1 95 ? 17.326 -8.987 -15.499 1.00 82.19 95 ARG A N 1
ATOM 734 C CA . ARG A 1 95 ? 17.581 -10.237 -14.757 1.00 82.19 95 ARG A CA 1
ATOM 735 C C . ARG A 1 95 ? 16.338 -10.745 -14.014 1.00 82.19 95 ARG A C 1
ATOM 737 O O . ARG A 1 95 ? 16.128 -11.948 -13.922 1.00 82.19 95 ARG A O 1
ATOM 744 N N . PHE A 1 96 ? 15.479 -9.837 -13.547 1.00 76.88 96 PHE A N 1
ATOM 745 C CA . PHE A 1 96 ? 14.253 -10.175 -12.816 1.00 76.88 96 PHE A CA 1
ATOM 746 C C . PHE A 1 96 ? 13.075 -10.523 -13.738 1.00 76.88 96 PHE A C 1
ATOM 748 O O . PHE A 1 96 ? 12.054 -11.033 -13.279 1.00 76.88 96 PHE A O 1
ATOM 755 N N . ILE A 1 97 ? 13.208 -10.257 -15.040 1.00 75.31 97 ILE A N 1
ATOM 756 C CA . ILE A 1 97 ? 12.151 -10.424 -16.046 1.00 75.31 97 ILE A CA 1
ATOM 757 C C . ILE A 1 97 ? 12.351 -11.703 -16.865 1.00 75.31 97 ILE A C 1
ATOM 759 O O . ILE A 1 97 ? 11.376 -12.340 -17.274 1.00 75.31 97 ILE A O 1
ATOM 763 N N . CYS A 1 98 ? 13.603 -12.099 -17.099 1.00 67.44 98 CYS A N 1
ATOM 764 C CA . CYS A 1 98 ? 13.942 -13.258 -17.926 1.00 67.44 98 CYS A CA 1
ATOM 765 C C . CYS A 1 98 ? 13.485 -14.605 -17.336 1.00 67.44 98 CYS A C 1
ATOM 767 O O . CYS A 1 98 ? 13.400 -15.583 -18.068 1.00 67.44 98 CYS A O 1
ATOM 769 N N . CYS A 1 99 ? 13.138 -14.663 -16.049 1.00 64.94 99 CYS A N 1
ATOM 770 C CA . CYS A 1 99 ? 12.845 -15.919 -15.353 1.00 64.94 99 CYS A CA 1
ATOM 771 C C . CYS A 1 99 ? 11.392 -16.412 -15.476 1.00 64.94 99 CYS A C 1
ATOM 773 O O . CYS A 1 99 ? 11.034 -17.388 -14.826 1.00 64.94 99 CYS A O 1
ATOM 775 N N . GLY A 1 100 ? 10.527 -15.744 -16.250 1.00 68.75 100 GLY A N 1
ATOM 776 C CA . GLY A 1 100 ? 9.106 -16.118 -16.339 1.00 68.75 100 GLY A CA 1
ATOM 777 C C . GLY A 1 100 ? 8.277 -15.686 -15.118 1.00 68.75 100 GLY A C 1
ATOM 778 O O . GLY A 1 100 ? 7.140 -16.120 -14.935 1.00 68.75 100 GLY A O 1
ATOM 779 N N . TRP A 1 101 ? 8.817 -14.801 -14.278 1.00 74.25 101 TRP A N 1
ATOM 780 C CA . TRP A 1 101 ? 8.163 -14.354 -13.050 1.00 74.25 101 TRP A CA 1
ATOM 781 C C . TRP A 1 101 ? 7.306 -13.114 -13.303 1.00 74.25 101 TRP A C 1
ATOM 783 O O . TRP A 1 101 ? 7.551 -12.326 -14.218 1.00 74.25 101 TRP A O 1
ATOM 793 N N . LYS A 1 102 ? 6.268 -12.936 -12.480 1.00 84.12 102 LYS A N 1
ATOM 794 C CA . LYS A 1 102 ? 5.512 -11.681 -12.448 1.00 84.12 102 LYS A CA 1
ATOM 795 C C . LYS A 1 102 ? 6.269 -10.681 -11.581 1.00 84.12 102 LYS A C 1
ATOM 797 O O . LYS A 1 102 ? 6.569 -10.986 -10.430 1.00 84.12 102 LYS A O 1
ATOM 802 N N . ALA A 1 103 ? 6.537 -9.498 -12.122 1.00 86.19 103 ALA A N 1
ATOM 803 C CA . ALA A 1 103 ? 7.290 -8.453 -11.438 1.00 86.19 103 ALA A CA 1
ATOM 804 C C . ALA A 1 103 ? 6.489 -7.148 -11.371 1.00 86.19 103 ALA A C 1
ATOM 806 O O . ALA A 1 103 ? 5.729 -6.824 -12.289 1.00 86.19 103 ALA A O 1
ATOM 807 N N . ILE A 1 104 ? 6.674 -6.407 -10.276 1.00 88.94 104 ILE A N 1
ATOM 808 C CA . ILE A 1 104 ? 6.162 -5.047 -10.097 1.00 88.94 104 ILE A CA 1
ATOM 809 C C . ILE A 1 104 ? 7.362 -4.126 -9.907 1.00 88.94 104 ILE A C 1
ATOM 811 O O . ILE A 1 104 ? 8.131 -4.301 -8.964 1.00 88.94 104 ILE A O 1
ATOM 815 N N . ILE A 1 105 ? 7.509 -3.145 -10.794 1.00 89.12 105 ILE A N 1
ATOM 816 C CA . ILE A 1 105 ? 8.575 -2.144 -10.723 1.00 89.12 105 ILE A CA 1
ATOM 817 C C . ILE A 1 105 ? 7.952 -0.824 -10.282 1.00 89.12 105 ILE A C 1
ATOM 819 O O . ILE A 1 105 ? 7.126 -0.244 -10.993 1.00 89.12 105 ILE A O 1
ATOM 823 N N . HIS A 1 106 ? 8.349 -0.355 -9.102 1.00 90.06 106 HIS A N 1
ATOM 824 C CA . HIS A 1 106 ? 7.961 0.952 -8.588 1.00 90.06 106 HIS A CA 1
ATOM 825 C C . HIS A 1 106 ? 8.996 2.002 -8.976 1.00 90.06 106 HIS A C 1
ATOM 827 O O . HIS A 1 106 ? 10.195 1.807 -8.794 1.00 90.06 106 HIS A O 1
ATOM 833 N N . CYS A 1 107 ? 8.521 3.144 -9.462 1.00 89.38 107 CYS A N 1
ATOM 834 C CA . CYS A 1 107 ? 9.364 4.283 -9.799 1.00 89.38 107 CYS A CA 1
ATOM 835 C C . CYS A 1 107 ? 8.813 5.552 -9.126 1.00 89.38 107 CYS A C 1
ATOM 837 O O . CYS A 1 107 ? 7.594 5.690 -8.986 1.00 89.38 107 CYS A O 1
ATOM 839 N N . PRO A 1 108 ? 9.677 6.504 -8.735 1.00 88.69 108 PRO A N 1
ATOM 840 C CA . PRO A 1 108 ? 9.264 7.704 -8.013 1.00 88.69 108 PRO A CA 1
ATOM 841 C C . PRO A 1 108 ? 8.516 8.720 -8.887 1.00 88.69 108 PRO A C 1
ATOM 843 O O . PRO A 1 108 ? 7.708 9.486 -8.367 1.00 88.69 108 PRO A O 1
ATOM 846 N N . THR A 1 109 ? 8.756 8.744 -10.203 1.00 89.38 109 THR A N 1
ATOM 847 C CA . THR A 1 109 ? 8.153 9.723 -11.120 1.00 89.38 109 THR A CA 1
ATOM 848 C C . THR A 1 109 ? 7.497 9.049 -12.318 1.00 89.38 109 THR A C 1
ATOM 850 O O . THR A 1 109 ? 7.923 7.991 -12.774 1.00 89.38 109 THR A O 1
ATOM 853 N N . ILE A 1 110 ? 6.456 9.689 -12.861 1.00 88.62 110 ILE A N 1
ATOM 854 C CA . ILE A 1 110 ? 5.784 9.233 -14.088 1.00 88.62 110 ILE A CA 1
ATOM 855 C C . ILE A 1 110 ? 6.769 9.200 -15.262 1.00 88.62 110 ILE A C 1
ATOM 857 O O . ILE A 1 110 ? 6.715 8.288 -16.079 1.00 88.62 110 ILE A O 1
ATOM 861 N N . GLU A 1 111 ? 7.673 10.175 -15.328 1.00 90.06 111 GLU A N 1
ATOM 862 C CA . GLU A 1 111 ? 8.720 10.243 -16.344 1.00 90.06 111 GLU A CA 1
ATOM 863 C C . GLU A 1 111 ? 9.631 9.012 -16.308 1.00 90.06 111 GLU A C 1
ATOM 865 O O . GLU A 1 111 ? 9.825 8.370 -17.340 1.00 90.06 111 GLU A O 1
ATOM 870 N N . LEU A 1 112 ? 10.119 8.614 -15.124 1.00 90.44 112 LEU A N 1
ATOM 871 C CA . LEU A 1 112 ? 10.963 7.425 -15.013 1.00 90.44 112 LEU A CA 1
ATOM 872 C C . LEU A 1 112 ? 10.210 6.163 -15.440 1.00 90.44 112 LEU A C 1
ATOM 874 O O . LEU A 1 112 ? 10.779 5.310 -16.113 1.00 90.44 112 LEU A O 1
ATOM 878 N N . ILE A 1 113 ? 8.921 6.065 -15.115 1.00 90.38 113 ILE A N 1
ATOM 879 C CA . ILE A 1 113 ? 8.091 4.932 -15.543 1.00 90.38 113 ILE A CA 1
ATOM 880 C C . ILE A 1 113 ? 8.032 4.840 -17.058 1.00 90.38 113 ILE A C 1
ATOM 882 O O . ILE A 1 113 ? 8.178 3.748 -17.595 1.00 90.38 113 ILE A O 1
ATOM 886 N N . TYR A 1 114 ? 7.839 5.961 -17.755 1.00 90.56 114 TYR A N 1
ATOM 887 C CA . TYR A 1 114 ? 7.838 5.955 -19.217 1.00 90.56 114 TYR A CA 1
ATOM 888 C C . TYR A 1 114 ? 9.187 5.518 -19.786 1.00 90.56 114 TYR A C 1
ATOM 890 O O . TYR A 1 114 ? 9.215 4.725 -20.724 1.00 90.56 114 TYR A O 1
ATOM 898 N N . ARG A 1 115 ? 10.300 5.978 -19.207 1.00 92.31 115 ARG A N 1
ATOM 899 C CA . ARG A 1 115 ? 11.650 5.599 -19.652 1.00 92.31 115 ARG A CA 1
ATOM 900 C C . ARG A 1 115 ? 11.916 4.109 -19.458 1.00 92.31 115 ARG A C 1
ATOM 902 O O . ARG A 1 115 ? 12.309 3.438 -20.409 1.00 92.31 115 ARG A O 1
ATOM 909 N N . VAL A 1 116 ? 11.600 3.573 -18.277 1.00 91.38 116 VAL A N 1
ATOM 910 C CA . VAL A 1 116 ? 11.710 2.133 -17.992 1.00 91.38 116 VAL A CA 1
ATOM 911 C C . VAL A 1 116 ? 10.777 1.332 -18.904 1.00 91.38 116 VAL A C 1
ATOM 913 O O . VAL A 1 116 ? 11.193 0.331 -19.476 1.00 91.38 116 VAL A O 1
ATOM 916 N N . TYR A 1 117 ? 9.538 1.782 -19.109 1.00 89.94 117 TYR A N 1
ATOM 917 C CA . TYR A 1 117 ? 8.587 1.130 -20.012 1.00 89.94 117 TYR A CA 1
ATOM 918 C C . TYR A 1 117 ? 9.115 1.052 -21.451 1.00 89.94 117 TYR A C 1
ATOM 920 O O . TYR A 1 117 ? 9.079 -0.016 -22.058 1.00 89.94 117 TYR A O 1
ATOM 928 N N . LEU A 1 118 ? 9.635 2.161 -21.990 1.00 90.56 118 LEU A N 1
ATOM 929 C CA . LEU A 1 118 ? 10.205 2.204 -23.339 1.00 90.56 118 LEU A CA 1
ATOM 930 C C . LEU A 1 118 ? 11.470 1.352 -23.456 1.00 90.56 118 LEU A C 1
ATOM 932 O O . LEU A 1 118 ? 11.667 0.704 -24.482 1.00 90.56 118 LEU A O 1
ATOM 936 N N . TYR A 1 119 ? 12.309 1.326 -22.420 1.00 91.81 119 TYR A N 1
ATOM 937 C CA . TYR A 1 119 ? 13.466 0.439 -22.370 1.00 91.81 119 TYR A CA 1
ATOM 938 C C . TYR A 1 119 ? 13.041 -1.028 -22.449 1.00 91.81 119 TYR A C 1
ATOM 940 O O . TYR A 1 119 ? 13.494 -1.756 -23.327 1.00 91.81 119 TYR A O 1
ATOM 948 N N . LEU A 1 120 ? 12.102 -1.447 -21.596 1.00 89.19 120 LEU A N 1
ATOM 949 C CA . LEU A 1 120 ? 11.586 -2.816 -21.591 1.00 89.19 120 LEU A CA 1
ATOM 950 C C . LEU A 1 120 ? 10.937 -3.186 -22.925 1.00 89.19 120 LEU A C 1
ATOM 952 O O . LEU A 1 120 ? 11.182 -4.274 -23.434 1.00 89.19 120 LEU A O 1
ATOM 956 N N . TRP A 1 121 ? 10.182 -2.264 -23.527 1.00 87.56 121 TRP A N 1
ATOM 957 C CA . TRP A 1 121 ? 9.599 -2.451 -24.854 1.00 87.56 121 TRP A CA 1
ATOM 958 C C . TRP A 1 121 ? 10.666 -2.736 -25.920 1.00 87.56 121 TRP A C 1
ATOM 960 O O . TRP A 1 121 ? 10.484 -3.623 -26.748 1.00 87.56 121 TRP A O 1
ATOM 970 N N . ARG A 1 122 ? 11.791 -2.007 -25.900 1.00 88.06 122 ARG A N 1
ATOM 971 C CA . ARG A 1 122 ? 12.903 -2.198 -26.852 1.00 88.06 122 ARG A CA 1
ATOM 972 C C . ARG A 1 122 ? 13.642 -3.520 -26.653 1.00 88.06 122 ARG A C 1
ATOM 974 O O . ARG A 1 122 ? 14.181 -4.048 -27.618 1.00 88.06 122 ARG A O 1
ATOM 981 N N . MET A 1 123 ? 13.678 -4.029 -25.424 1.00 87.12 123 MET A N 1
ATOM 982 C CA . MET A 1 123 ? 14.370 -5.274 -25.082 1.00 87.12 123 MET A CA 1
ATOM 983 C C . MET A 1 123 ? 13.515 -6.528 -25.314 1.00 87.12 123 MET A C 1
ATOM 985 O O . MET A 1 123 ? 14.015 -7.644 -25.165 1.00 87.12 123 MET A O 1
ATOM 989 N N . GLU A 1 124 ? 12.232 -6.384 -25.658 1.00 83.00 124 GLU A N 1
ATOM 990 C CA . GLU A 1 124 ? 11.369 -7.535 -25.906 1.00 83.00 124 GLU A CA 1
ATOM 991 C C . GLU A 1 124 ? 11.625 -8.185 -27.279 1.00 83.00 124 GLU A C 1
ATOM 993 O O . GLU A 1 124 ? 11.807 -7.485 -28.276 1.00 83.00 124 GLU A O 1
ATOM 998 N N . PRO A 1 125 ? 11.597 -9.531 -27.363 1.00 80.94 125 PRO A N 1
ATOM 999 C CA . PRO A 1 125 ? 11.732 -10.234 -28.633 1.00 80.94 125 PRO A CA 1
ATOM 1000 C C . PRO A 1 125 ? 10.602 -9.894 -29.611 1.00 80.94 125 PRO A C 1
ATOM 1002 O O . PRO A 1 125 ? 9.442 -9.725 -29.220 1.00 80.94 125 PRO A O 1
ATOM 1005 N N . SER A 1 126 ? 10.928 -9.900 -30.902 1.00 79.25 126 SER A N 1
ATOM 1006 C CA . SER A 1 126 ? 9.954 -9.755 -31.985 1.00 79.25 126 SER A CA 1
ATOM 1007 C C . SER A 1 126 ? 8.865 -10.833 -31.919 1.00 79.25 126 SER A C 1
ATOM 1009 O O . SER A 1 126 ? 9.150 -12.007 -31.690 1.00 79.25 126 SER A O 1
ATOM 1011 N N . GLY A 1 127 ? 7.610 -10.444 -32.165 1.00 77.00 127 GLY A N 1
ATOM 1012 C CA . GLY A 1 127 ? 6.467 -11.366 -32.243 1.00 77.00 127 GLY A CA 1
ATOM 1013 C C . GLY A 1 127 ? 5.692 -11.573 -30.936 1.00 77.00 127 GLY A C 1
ATOM 1014 O O . GLY A 1 127 ? 4.703 -12.306 -30.926 1.00 77.00 127 GLY A O 1
ATOM 1015 N N . ILE A 1 128 ? 6.083 -10.913 -29.842 1.00 78.25 128 ILE A N 1
ATOM 1016 C CA . ILE A 1 128 ? 5.365 -10.966 -28.561 1.00 78.25 128 ILE A CA 1
ATOM 1017 C C . ILE A 1 128 ? 4.345 -9.829 -28.465 1.00 78.25 128 ILE A C 1
ATOM 1019 O O . ILE A 1 128 ? 4.563 -8.711 -28.924 1.00 78.25 128 ILE A O 1
ATOM 1023 N N . ASN A 1 129 ? 3.204 -10.101 -27.825 1.00 79.25 129 ASN A N 1
ATOM 1024 C CA . ASN A 1 129 ? 2.235 -9.059 -27.505 1.00 79.25 129 ASN A CA 1
ATOM 1025 C C . ASN A 1 129 ? 2.708 -8.244 -26.289 1.00 79.25 129 ASN A C 1
ATOM 1027 O O . ASN A 1 129 ? 2.405 -8.588 -25.141 1.00 79.25 129 ASN A O 1
ATOM 1031 N N . HIS A 1 130 ? 3.412 -7.147 -26.564 1.00 76.44 130 HIS A N 1
ATOM 1032 C CA . HIS A 1 130 ? 3.963 -6.230 -25.564 1.00 76.44 130 HIS A CA 1
ATOM 1033 C C . HIS A 1 130 ? 2.923 -5.771 -24.524 1.00 76.44 130 HIS A C 1
ATOM 1035 O O . HIS A 1 130 ? 3.177 -5.803 -23.323 1.00 76.44 130 HIS A O 1
ATOM 1041 N N . PHE A 1 131 ? 1.694 -5.449 -24.949 1.00 73.06 131 PHE A N 1
ATOM 1042 C CA . PHE A 1 131 ? 0.617 -4.977 -24.060 1.00 73.06 131 PHE A CA 1
ATOM 1043 C C . PHE A 1 131 ? 0.108 -6.038 -23.067 1.00 73.06 131 PHE A C 1
ATOM 1045 O O . PHE A 1 131 ? -0.578 -5.724 -22.083 1.00 73.06 131 PHE A O 1
ATOM 1052 N N . ARG A 1 132 ? 0.403 -7.318 -23.317 1.00 74.25 132 ARG A N 1
ATOM 1053 C CA . ARG A 1 132 ? 0.141 -8.408 -22.365 1.00 74.25 132 ARG A CA 1
ATOM 1054 C C . ARG A 1 132 ? 1.311 -8.642 -21.415 1.00 74.25 132 ARG A C 1
ATOM 1056 O O . ARG A 1 132 ? 1.070 -9.131 -20.310 1.00 74.25 132 ARG A O 1
ATOM 1063 N N . ARG A 1 133 ? 2.533 -8.305 -21.833 1.00 76.88 133 ARG A N 1
ATOM 1064 C CA . ARG A 1 133 ? 3.768 -8.608 -21.106 1.00 76.88 133 ARG A CA 1
ATOM 1065 C C . ARG A 1 133 ? 4.223 -7.471 -20.196 1.00 76.88 133 ARG A C 1
ATOM 1067 O O . ARG A 1 133 ? 4.589 -7.757 -19.060 1.00 76.88 133 ARG A O 1
ATOM 1074 N N . VAL A 1 134 ? 4.110 -6.218 -20.638 1.00 82.19 134 VAL A N 1
ATOM 1075 C CA . VAL A 1 134 ? 4.458 -5.009 -19.875 1.00 82.19 134 VAL A CA 1
ATOM 1076 C C . VAL A 1 134 ? 3.248 -4.084 -19.808 1.00 82.19 134 VAL A C 1
ATOM 1078 O O . VAL A 1 134 ? 2.688 -3.689 -20.831 1.00 82.19 134 VAL A O 1
ATOM 1081 N N . ARG A 1 135 ? 2.835 -3.705 -18.596 1.00 83.50 135 ARG A N 1
ATOM 1082 C CA . ARG A 1 135 ? 1.714 -2.782 -18.382 1.00 83.50 135 ARG A CA 1
ATOM 1083 C C . ARG A 1 135 ? 2.097 -1.665 -17.433 1.00 83.50 135 ARG A C 1
ATOM 1085 O O . ARG A 1 135 ? 2.485 -1.914 -16.296 1.00 83.50 135 ARG A O 1
ATOM 1092 N N . MET A 1 136 ? 1.922 -0.432 -17.891 1.00 82.31 136 MET A N 1
ATOM 1093 C CA . MET A 1 136 ? 2.045 0.758 -17.060 1.00 82.31 136 MET A CA 1
ATOM 1094 C C . MET A 1 136 ? 0.721 1.033 -16.340 1.00 82.31 136 MET A C 1
ATOM 1096 O O . MET A 1 136 ? -0.327 1.135 -16.977 1.00 82.31 136 MET A O 1
ATOM 1100 N N . TYR A 1 137 ? 0.772 1.212 -15.022 1.00 75.06 137 TYR A N 1
ATOM 1101 C CA . TYR A 1 137 ? -0.378 1.591 -14.205 1.00 75.06 137 TYR A CA 1
ATOM 1102 C C . TYR A 1 137 ? -0.210 3.019 -13.688 1.00 75.06 137 TYR A C 1
ATOM 1104 O O . TYR A 1 137 ? 0.767 3.355 -13.015 1.00 75.06 137 TYR A O 1
ATOM 1112 N N . ARG A 1 138 ? -1.196 3.872 -13.984 1.00 67.38 138 ARG A N 1
ATOM 1113 C CA . ARG A 1 138 ? -1.280 5.250 -13.485 1.00 67.38 138 ARG A CA 1
ATOM 1114 C C . ARG A 1 138 ? -2.623 5.469 -12.796 1.00 67.38 138 ARG A C 1
ATOM 1116 O O . ARG A 1 138 ? -3.656 5.048 -13.300 1.00 67.38 138 ARG A O 1
ATOM 1123 N N . LYS A 1 139 ? -2.615 6.220 -11.691 1.00 56.00 139 LYS A N 1
ATOM 1124 C CA . LYS A 1 139 ? -3.798 6.558 -10.874 1.00 56.00 139 LYS A CA 1
ATOM 1125 C C . LYS A 1 139 ? -4.987 7.146 -11.659 1.00 56.00 139 LYS A C 1
ATOM 1127 O O . LYS A 1 139 ? -6.124 7.003 -11.234 1.00 56.00 139 LYS A O 1
ATOM 1132 N N . SER A 1 140 ? -4.741 7.823 -12.782 1.00 52.81 140 SER A N 1
ATOM 1133 C CA . SER A 1 140 ? -5.780 8.434 -13.627 1.00 52.81 140 SER A CA 1
ATOM 1134 C C . SER A 1 140 ? -6.351 7.497 -14.696 1.00 52.81 140 SER A C 1
ATOM 1136 O O . SER A 1 140 ? -7.236 7.900 -15.448 1.00 52.81 140 SER A O 1
ATOM 1138 N N . MET A 1 141 ? -5.831 6.276 -14.818 1.00 49.38 141 MET A N 1
ATOM 1139 C CA . MET A 1 141 ? -6.251 5.336 -15.848 1.00 49.38 141 MET A CA 1
ATOM 1140 C C . MET A 1 141 ? -7.474 4.567 -15.338 1.00 49.38 141 MET A C 1
ATOM 1142 O O . MET A 1 141 ? -7.388 3.823 -14.363 1.00 49.38 141 MET A O 1
ATOM 1146 N N . LYS A 1 142 ? -8.636 4.759 -15.977 1.00 41.78 142 LYS A N 1
ATOM 1147 C CA . LYS A 1 142 ? -9.804 3.900 -15.748 1.00 41.78 142 LYS A CA 1
ATOM 1148 C C . LYS A 1 142 ? -9.446 2.510 -16.263 1.00 41.78 142 LYS A C 1
ATOM 1150 O O . LYS A 1 142 ? -9.443 2.283 -17.468 1.00 41.78 142 LYS A O 1
ATOM 1155 N N . VAL A 1 143 ? -9.097 1.598 -15.363 1.00 49.22 143 VAL A N 1
ATOM 1156 C CA . VAL A 1 143 ? -8.882 0.195 -15.718 1.00 49.22 143 VAL A CA 1
ATOM 1157 C C . VAL A 1 143 ? -10.237 -0.375 -16.135 1.00 49.22 143 VAL A C 1
ATOM 1159 O O . VAL A 1 143 ? -11.107 -0.591 -15.293 1.00 49.22 143 VAL A O 1
ATOM 1162 N N . SER A 1 144 ? -10.445 -0.602 -17.432 1.00 43.31 144 SER A N 1
ATOM 1163 C CA . SER A 1 144 ? -11.488 -1.516 -17.892 1.00 43.31 144 SER A CA 1
ATOM 1164 C C . SER A 1 144 ? -11.063 -2.911 -17.444 1.00 43.31 144 SER A C 1
ATOM 1166 O O . SER A 1 144 ? -10.142 -3.497 -18.010 1.00 43.31 144 SER A O 1
ATOM 1168 N N . TYR A 1 145 ? -11.655 -3.384 -16.350 1.00 41.38 145 TYR A N 1
ATOM 1169 C CA . TYR A 1 145 ? -11.355 -4.686 -15.770 1.00 41.38 145 TYR A CA 1
ATOM 1170 C C . TYR A 1 145 ? -11.801 -5.775 -16.748 1.00 41.38 145 TYR A C 1
ATOM 1172 O O . TYR A 1 145 ? -12.993 -6.057 -16.869 1.00 41.38 145 TYR A O 1
ATOM 1180 N N . ASP A 1 146 ? -10.853 -6.369 -17.467 1.00 42.59 146 ASP A N 1
ATOM 1181 C CA . ASP A 1 146 ? -11.112 -7.604 -18.191 1.00 42.59 146 ASP A CA 1
ATOM 1182 C C . ASP A 1 146 ? -11.206 -8.723 -17.142 1.00 42.59 146 ASP A C 1
ATOM 1184 O O . ASP A 1 146 ? -10.235 -9.023 -16.444 1.00 42.59 146 ASP A O 1
ATOM 1188 N N . ARG A 1 147 ? -12.413 -9.276 -16.955 1.00 42.88 147 ARG A N 1
ATOM 1189 C CA . ARG A 1 147 ? -12.785 -10.188 -15.847 1.00 42.88 147 ARG A CA 1
ATOM 1190 C C . ARG A 1 147 ? -11.968 -11.489 -15.793 1.00 42.88 147 ARG A C 1
ATOM 1192 O O . ARG A 1 147 ? -12.137 -12.267 -14.861 1.00 42.88 147 ARG A O 1
ATOM 1199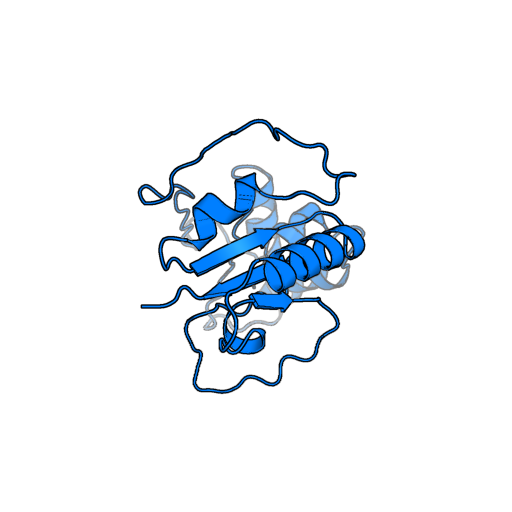 N N . SER A 1 148 ? -11.100 -11.727 -16.770 1.00 43.03 148 SER A N 1
ATOM 1200 C CA . SER A 1 148 ? -10.244 -12.907 -16.880 1.00 43.03 148 SER A CA 1
ATOM 1201 C C . SER A 1 148 ? -8.955 -12.838 -16.045 1.00 43.03 148 SER A C 1
ATOM 1203 O O . SER A 1 148 ? -8.297 -13.864 -15.876 1.00 43.03 148 SER A O 1
ATOM 1205 N N . ASP A 1 149 ? -8.580 -11.672 -15.501 1.00 47.06 149 ASP A N 1
ATOM 1206 C CA . ASP A 1 149 ? -7.329 -11.495 -14.749 1.00 47.06 149 ASP A CA 1
ATOM 1207 C C . ASP A 1 149 ? -7.563 -11.159 -13.266 1.00 47.06 149 ASP A C 1
ATOM 1209 O O . ASP A 1 149 ? -7.358 -10.038 -12.804 1.00 47.06 149 ASP A O 1
ATOM 1213 N N . THR A 1 150 ? -7.970 -12.165 -12.494 1.00 43.03 150 THR A N 1
ATOM 1214 C CA . THR A 1 150 ? -8.170 -12.086 -11.035 1.00 43.03 150 THR A CA 1
ATOM 1215 C C . THR A 1 150 ? -6.864 -12.112 -10.228 1.00 43.03 150 THR A C 1
ATOM 1217 O O . THR A 1 150 ? -6.900 -12.113 -9.000 1.00 43.03 150 THR A O 1
ATOM 1220 N N . SER A 1 151 ? -5.695 -12.124 -10.884 1.00 45.12 151 SER A N 1
ATOM 1221 C CA . SER A 1 151 ? -4.402 -12.350 -10.218 1.00 45.12 151 SER A CA 1
ATOM 1222 C C . SER A 1 151 ? -3.692 -11.086 -9.721 1.00 45.12 151 SER A C 1
ATOM 1224 O O . SER A 1 151 ? -2.647 -11.192 -9.080 1.00 45.12 151 SER A O 1
ATOM 1226 N N . ILE A 1 152 ? -4.235 -9.899 -10.009 1.00 44.94 152 ILE A N 1
ATOM 1227 C CA . ILE A 1 152 ? -3.662 -8.614 -9.594 1.00 44.94 152 ILE A CA 1
ATOM 1228 C C . ILE A 1 152 ? -4.633 -7.961 -8.598 1.00 44.94 152 ILE A C 1
ATOM 1230 O O . ILE A 1 152 ? -5.778 -7.685 -8.969 1.00 44.94 152 ILE A O 1
ATOM 1234 N N . PRO A 1 153 ? -4.226 -7.721 -7.336 1.00 37.62 153 PRO A N 1
ATOM 1235 C CA . PRO A 1 153 ? -5.103 -7.114 -6.344 1.00 37.62 153 PRO A CA 1
ATOM 1236 C C . PRO A 1 153 ? -5.486 -5.683 -6.760 1.00 37.62 153 PRO A C 1
ATOM 1238 O O . PRO A 1 153 ? -4.705 -5.011 -7.440 1.00 37.62 153 PRO A O 1
ATOM 1241 N N . PRO A 1 154 ? -6.665 -5.181 -6.346 1.00 39.31 154 PRO A N 1
ATOM 1242 C CA . PRO A 1 154 ? -7.098 -3.818 -6.641 1.00 39.31 154 PRO A CA 1
ATOM 1243 C C . PRO A 1 154 ? -6.200 -2.795 -5.922 1.00 39.31 154 PRO A C 1
ATOM 1245 O O . PRO A 1 154 ? -6.482 -2.335 -4.818 1.00 39.31 154 PRO A O 1
ATOM 1248 N N . LEU A 1 155 ? -5.096 -2.420 -6.567 1.00 45.31 155 LEU A N 1
ATOM 1249 C CA . LEU A 1 155 ? -4.112 -1.438 -6.105 1.00 45.31 155 LEU A CA 1
ATOM 1250 C C . LEU A 1 155 ? -4.589 -0.007 -6.408 1.00 45.31 155 LEU A C 1
ATOM 1252 O O . LEU A 1 155 ? -3.929 0.759 -7.102 1.00 45.31 155 LEU A O 1
ATOM 1256 N N . ASN A 1 156 ? -5.743 0.389 -5.866 1.00 36.81 156 ASN A N 1
ATOM 1257 C CA . ASN A 1 156 ? -6.299 1.738 -6.065 1.00 36.81 156 ASN A CA 1
ATOM 1258 C C . ASN A 1 156 ? -5.629 2.835 -5.205 1.00 36.81 156 ASN A C 1
ATOM 1260 O O . ASN A 1 156 ? -6.158 3.944 -5.099 1.00 36.81 156 ASN A O 1
ATOM 1264 N N . ARG A 1 157 ? -4.477 2.563 -4.570 1.00 39.75 157 ARG A N 1
ATOM 1265 C CA . ARG A 1 157 ? -3.838 3.510 -3.631 1.00 39.75 157 ARG A CA 1
ATOM 1266 C C . ARG A 1 157 ? -2.326 3.709 -3.735 1.00 39.75 157 ARG A C 1
ATOM 1268 O O . ARG A 1 157 ? -1.819 4.545 -2.996 1.00 39.75 157 ARG A O 1
ATOM 1275 N N . PHE A 1 158 ? -1.610 3.052 -4.643 1.00 42.53 158 PHE A N 1
ATOM 1276 C CA . PHE A 1 158 ? -0.145 3.162 -4.678 1.00 42.53 158 PHE A CA 1
ATOM 1277 C C . PHE A 1 158 ? 0.386 3.958 -5.872 1.00 42.53 158 PHE A C 1
ATOM 1279 O O . PHE A 1 158 ? -0.311 4.166 -6.868 1.00 42.53 158 PHE A O 1
ATOM 1286 N N . LEU A 1 159 ? 1.616 4.457 -5.695 1.00 41.53 159 LEU A N 1
ATOM 1287 C CA . LEU A 1 159 ? 2.438 5.148 -6.690 1.00 41.53 159 LEU A CA 1
ATOM 1288 C C . LEU A 1 159 ? 2.384 4.431 -8.045 1.00 41.53 159 LEU A C 1
ATOM 1290 O O . LEU A 1 159 ? 2.206 3.213 -8.074 1.00 41.53 159 LEU A O 1
ATOM 1294 N N . PRO A 1 160 ? 2.535 5.157 -9.164 1.00 53.12 160 PRO A N 1
ATOM 1295 C CA . PRO A 1 160 ? 2.494 4.527 -10.474 1.00 53.12 160 PRO A CA 1
ATOM 1296 C C . PRO A 1 160 ? 3.593 3.449 -10.582 1.00 53.12 160 PRO A C 1
ATOM 1298 O O . PRO A 1 160 ? 4.676 3.585 -10.011 1.00 53.12 160 PRO A O 1
ATOM 1301 N N . PHE A 1 161 ? 3.283 2.340 -11.251 1.00 62.28 161 PHE A N 1
ATOM 1302 C CA . PHE A 1 161 ? 4.151 1.161 -11.315 1.00 62.28 161 PHE A CA 1
ATOM 1303 C C . PHE A 1 161 ? 4.008 0.445 -12.657 1.00 62.28 161 PHE A C 1
ATOM 1305 O O . PHE A 1 161 ? 3.034 0.656 -13.387 1.00 62.28 161 PHE A O 1
ATOM 1312 N N . ILE A 1 162 ? 4.970 -0.418 -12.976 1.00 62.34 162 ILE A N 1
ATOM 1313 C CA . ILE A 1 162 ? 4.913 -1.312 -14.135 1.00 62.34 162 ILE A CA 1
ATOM 1314 C C . ILE A 1 162 ? 4.656 -2.728 -13.631 1.00 62.34 162 ILE A C 1
ATOM 1316 O O . ILE A 1 162 ? 5.413 -3.231 -12.806 1.00 62.34 162 ILE A O 1
ATOM 1320 N N . GLY A 1 163 ? 3.582 -3.356 -14.108 1.0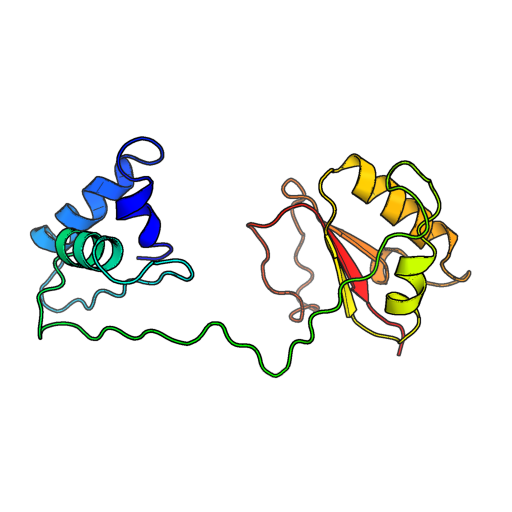0 63.16 163 GLY A N 1
ATOM 1321 C CA . GLY A 1 163 ? 3.303 -4.772 -13.884 1.00 63.16 163 GLY A CA 1
ATOM 1322 C C . GLY A 1 163 ? 3.728 -5.595 -15.093 1.00 63.16 163 GLY A C 1
ATOM 1323 O O . GLY A 1 163 ? 3.406 -5.232 -16.228 1.00 63.16 163 GLY A O 1
ATOM 1324 N N . MET A 1 164 ? 4.423 -6.706 -14.855 1.00 55.06 164 MET A N 1
ATOM 1325 C CA . MET A 1 164 ? 4.869 -7.616 -15.908 1.00 55.06 164 MET A CA 1
ATOM 1326 C C . MET A 1 164 ? 4.397 -9.050 -15.703 1.00 55.06 164 MET A C 1
ATOM 1328 O O . MET A 1 164 ? 4.254 -9.519 -14.571 1.00 55.06 164 MET A O 1
ATOM 1332 N N . ARG A 1 165 ? 4.181 -9.760 -16.813 1.00 54.47 165 ARG A N 1
ATOM 1333 C CA . ARG A 1 165 ? 3.900 -11.202 -16.832 1.00 54.47 165 ARG A CA 1
ATOM 1334 C C . ARG A 1 165 ? 5.049 -11.948 -17.500 1.00 54.47 165 ARG A C 1
ATOM 1336 O O . ARG A 1 165 ? 5.457 -11.588 -18.598 1.00 54.47 165 ARG A O 1
ATOM 1343 N N . GLY A 1 166 ? 5.539 -13.000 -16.857 1.00 46.19 166 GLY A N 1
ATOM 1344 C CA . GLY A 1 166 ? 6.471 -13.923 -17.487 1.00 46.19 166 GLY A CA 1
ATOM 1345 C C . GLY A 1 166 ? 5.826 -14.757 -18.590 1.00 46.19 166 GLY A C 1
ATOM 1346 O O . GLY A 1 166 ? 4.618 -15.001 -18.563 1.00 46.19 166 GLY A O 1
ATOM 1347 N N . ILE A 1 167 ? 6.640 -15.172 -19.560 1.00 48.09 167 ILE A N 1
ATOM 1348 C CA . ILE A 1 167 ? 6.275 -16.182 -20.557 1.00 48.09 167 ILE A CA 1
ATOM 1349 C C . ILE A 1 167 ? 6.531 -17.545 -19.903 1.00 48.09 167 ILE A C 1
ATOM 1351 O O . ILE A 1 167 ? 7.607 -17.737 -19.339 1.00 48.09 167 ILE A O 1
ATOM 1355 N N . ALA A 1 168 ? 5.521 -18.416 -19.917 1.00 41.31 168 ALA A N 1
ATOM 1356 C CA . ALA A 1 168 ? 5.648 -19.822 -19.543 1.00 41.31 168 ALA A CA 1
ATOM 1357 C C . ALA A 1 168 ? 6.182 -20.632 -20.727 1.00 41.31 168 ALA A C 1
ATOM 1359 O O . ALA A 1 168 ? 5.791 -20.289 -21.868 1.00 41.31 168 ALA A O 1
#

Organism: NCBI:txid153913

Foldseek 3Di:
DEQLLCLQPPCPPNPVVSLCQQVCQVPPDDPPDDDDYYHDDQDPDPSVVSSCVSNVPDPPNDDDDDDDPDDVVDDDDDDDDPDDLPDLDPPVVVVVAQPQDKDKFADPDPVSQVSVLVSVVVPDDPPDDSCQFKDKDDLPDPPPDPVPCPPDPPPNDDHIIIIGGGDD

pLDDT: mean 79.21, std 17.15, range [36.81, 95.69]

Secondary structure (DSSP, 8-state):
--STTHHHHTTTTT-TTHHHHHHHHHHHS-TT-------SSPPTTHHHHHHHHHHT--TTSS---------TT--------SS-TTSS--HHHHTTTTTS--EEEE-SSHHHHHHHHHHHHHHSPTTS-HHHHEEEE-TT------TT-TTS---TTS--EEEE----